Protein AF-A0A259H948-F1 (afdb_monomer_lite)

Secondary structure (DSSP, 8-state):
---TTSGGGSHHHHHHHHHHHHHHHHHHHHHHHHHHHHTT-HHHHHHHHHHHHHHHHHHHHHHHHTTT--PPPPPTT--SSTT---GGGGGGG--TT--HHHHHHHHHHHHHHHHHHHHHHHHHTTTSTTHHHHHHHHHHHHHHHHHHHHHHHHHHHHHHHHHHHHHHHHHHTSS----

Structure (mmCIF, N/CA/C/O backbone):
data_AF-A0A259H948-F1
#
_entry.id   AF-A0A259H948-F1
#
loop_
_atom_site.group_PDB
_atom_site.id
_atom_site.type_symbol
_atom_site.label_atom_id
_atom_site.label_alt_id
_atom_site.label_comp_id
_atom_site.label_asym_id
_atom_site.label_entity_id
_atom_site.label_seq_id
_atom_site.pdbx_PDB_ins_code
_atom_site.Cartn_x
_atom_site.Cartn_y
_atom_site.Cartn_z
_atom_site.occupancy
_atom_site.B_iso_or_equiv
_atom_site.auth_seq_id
_atom_site.auth_comp_id
_atom_site.auth_asym_id
_atom_site.auth_atom_id
_atom_site.pdbx_PDB_model_num
ATOM 1 N N . MET A 1 1 ? -22.898 20.197 9.893 1.00 40.09 1 MET A N 1
ATOM 2 C CA . MET A 1 1 ? -21.463 20.058 9.571 1.00 40.09 1 MET A CA 1
ATOM 3 C C . MET A 1 1 ? -20.802 19.512 10.819 1.00 40.09 1 MET A C 1
ATOM 5 O O . MET A 1 1 ? -20.703 20.251 11.789 1.00 40.09 1 MET A O 1
ATOM 9 N N . ASN A 1 2 ? -20.482 18.219 10.846 1.00 41.69 2 ASN A N 1
ATOM 10 C CA . ASN A 1 2 ? -19.765 17.635 11.977 1.00 41.69 2 ASN A CA 1
ATOM 11 C C . ASN A 1 2 ? -18.316 18.112 11.906 1.00 41.69 2 ASN A C 1
ATOM 13 O O . ASN A 1 2 ? -17.693 18.050 10.847 1.00 41.69 2 ASN A O 1
ATOM 17 N N . HIS A 1 3 ? -17.812 18.657 13.008 1.00 43.31 3 HIS A N 1
ATOM 18 C CA . HIS A 1 3 ? -16.407 19.014 13.112 1.00 43.31 3 HIS A CA 1
ATOM 19 C C . HIS A 1 3 ? -15.553 17.733 13.024 1.00 43.31 3 HIS A C 1
ATOM 21 O O . HIS A 1 3 ? -15.914 16.745 13.660 1.00 43.31 3 HIS A O 1
ATOM 27 N N . PRO A 1 4 ? -14.396 17.745 12.335 1.00 54.94 4 PRO A N 1
ATOM 28 C CA . PRO A 1 4 ? -13.492 16.587 12.204 1.00 54.94 4 PRO A CA 1
ATOM 29 C C . PRO A 1 4 ? -12.912 16.062 13.535 1.00 54.94 4 PRO A C 1
ATOM 31 O O . PRO A 1 4 ? -12.123 15.125 13.550 1.00 54.94 4 PRO A O 1
ATOM 34 N N . LYS A 1 5 ? -13.290 16.650 14.677 1.00 49.81 5 LYS A N 1
ATOM 35 C CA . LYS A 1 5 ? -12.732 16.333 15.995 1.00 49.81 5 LYS A CA 1
ATOM 36 C C . LYS A 1 5 ? -13.275 15.051 16.636 1.00 49.81 5 LYS A C 1
ATOM 38 O O . LYS A 1 5 ? -12.729 14.659 17.656 1.00 49.81 5 LYS A O 1
ATOM 43 N N . GLU A 1 6 ? -14.295 14.397 16.076 1.00 56.09 6 GLU A N 1
ATOM 44 C CA . GLU A 1 6 ? -14.997 13.296 16.772 1.00 56.09 6 GLU A CA 1
ATOM 45 C C . GLU A 1 6 ? -15.195 12.021 15.928 1.00 56.09 6 GLU A C 1
ATOM 47 O O . GLU A 1 6 ? -15.708 11.023 16.427 1.00 56.09 6 GLU A O 1
ATOM 52 N N . ASN A 1 7 ? -14.757 12.001 14.663 1.00 59.53 7 ASN A N 1
ATOM 53 C CA . ASN A 1 7 ? -15.024 10.874 13.755 1.00 59.53 7 ASN A CA 1
ATOM 54 C C . ASN A 1 7 ? -14.282 9.575 14.128 1.00 59.53 7 ASN A C 1
ATOM 56 O O . ASN A 1 7 ? -14.712 8.492 13.743 1.00 59.53 7 ASN A O 1
ATOM 60 N N . HIS A 1 8 ? -13.193 9.672 14.892 1.00 61.28 8 HIS A N 1
ATOM 61 C CA . HIS A 1 8 ? -12.375 8.538 15.333 1.00 61.28 8 HIS A CA 1
ATOM 62 C C . HIS A 1 8 ? -12.845 7.913 16.661 1.00 61.28 8 HIS A C 1
ATOM 64 O O . HIS A 1 8 ? -12.187 7.006 17.170 1.00 61.28 8 HIS A O 1
ATOM 70 N N . LEU A 1 9 ? -13.959 8.401 17.224 1.00 66.38 9 LEU A N 1
ATOM 71 C CA . LEU A 1 9 ? -14.565 7.884 18.457 1.00 66.38 9 LEU A CA 1
ATOM 72 C C . LEU A 1 9 ? -15.558 6.741 18.202 1.00 66.38 9 LEU A C 1
ATOM 74 O O . LEU A 1 9 ? -15.825 5.961 19.114 1.00 66.38 9 LEU A O 1
ATOM 78 N N . ASP A 1 10 ? -16.110 6.640 16.987 1.00 79.94 10 ASP A N 1
ATOM 79 C CA . ASP A 1 10 ? -17.001 5.549 16.579 1.00 79.94 10 ASP A CA 1
ATOM 80 C C . ASP A 1 10 ? -16.185 4.401 15.960 1.00 79.94 10 ASP A C 1
ATOM 82 O O . ASP A 1 10 ? -15.619 4.567 14.872 1.00 79.94 10 ASP A O 1
ATOM 86 N N . PRO A 1 11 ? -16.156 3.219 16.602 1.00 80.00 11 PRO A N 1
ATOM 87 C CA . PRO A 1 11 ? -15.397 2.084 16.113 1.00 80.00 11 PRO A CA 1
ATOM 88 C C . PRO A 1 11 ? -15.717 1.646 14.687 1.00 80.00 11 PRO A C 1
ATOM 90 O O . PRO A 1 11 ? -14.818 1.317 13.912 1.00 80.00 11 PRO A O 1
ATOM 93 N N . LEU A 1 12 ? -16.998 1.640 14.326 1.00 82.56 12 LEU A N 1
ATOM 94 C CA . LEU A 1 12 ? -17.425 1.174 13.011 1.00 82.56 12 LEU A CA 1
ATOM 95 C C . LEU A 1 12 ? -17.061 2.185 11.935 1.00 82.56 12 LEU A C 1
ATOM 97 O O . LEU A 1 12 ? -16.654 1.802 10.840 1.00 82.56 12 LEU A O 1
ATOM 101 N N . ARG A 1 13 ? -17.131 3.476 12.268 1.00 84.50 13 ARG A N 1
ATOM 102 C CA . ARG A 1 13 ? -16.679 4.543 11.378 1.00 84.50 13 ARG A CA 1
ATOM 103 C C . ARG A 1 13 ? -15.171 4.482 11.152 1.00 84.50 13 ARG A C 1
ATOM 105 O O . ARG A 1 13 ? -14.740 4.593 10.011 1.00 84.50 13 ARG A O 1
ATOM 112 N N . VAL A 1 14 ? -14.377 4.245 12.199 1.00 84.38 14 VAL A N 1
ATOM 113 C CA . VAL A 1 14 ? -12.916 4.077 12.080 1.00 84.38 14 VAL A CA 1
ATOM 114 C C . VAL A 1 14 ? -12.569 2.905 11.164 1.00 84.38 14 VAL A C 1
ATOM 116 O O . VAL A 1 14 ? -11.766 3.062 10.247 1.00 84.38 14 VAL A O 1
ATOM 119 N N . LEU A 1 15 ? -13.190 1.742 11.373 1.00 86.75 15 LEU A N 1
ATOM 120 C CA . LEU A 1 15 ? -12.963 0.574 10.519 1.00 86.75 15 LEU A CA 1
ATOM 121 C C . LEU A 1 15 ? -13.378 0.834 9.072 1.00 86.75 15 LEU A C 1
ATOM 123 O O . LEU A 1 15 ? -12.658 0.449 8.155 1.00 86.75 15 LEU A O 1
ATOM 127 N N . ALA A 1 16 ? -14.491 1.533 8.862 1.00 88.25 16 ALA A N 1
ATOM 128 C CA . ALA A 1 16 ? -14.928 1.930 7.534 1.00 88.25 16 ALA A CA 1
ATOM 129 C C . ALA A 1 16 ? -13.957 2.910 6.856 1.00 88.25 16 ALA A C 1
ATOM 131 O O . ALA A 1 16 ? -13.711 2.786 5.660 1.00 88.25 16 ALA A O 1
ATOM 132 N N . MET A 1 17 ? -13.357 3.843 7.604 1.00 88.44 17 MET A N 1
ATOM 133 C CA . MET A 1 17 ? -12.327 4.752 7.083 1.00 88.44 17 MET A CA 1
ATOM 134 C C . MET A 1 17 ? -11.062 4.002 6.673 1.00 88.44 17 MET A C 1
ATOM 136 O O . MET A 1 17 ? -10.525 4.252 5.597 1.00 88.44 17 MET A O 1
ATOM 140 N N . ILE A 1 18 ? -10.598 3.070 7.512 1.00 90.88 18 ILE A N 1
ATOM 141 C CA . ILE A 1 18 ? -9.466 2.201 7.174 1.00 90.88 18 ILE A CA 1
ATOM 142 C C . ILE A 1 18 ? -9.789 1.403 5.906 1.00 90.88 18 ILE A C 1
ATOM 144 O O . ILE A 1 18 ? -8.977 1.360 4.987 1.00 90.88 18 ILE A O 1
ATOM 148 N N . HIS A 1 19 ? -10.974 0.791 5.847 1.00 91.56 19 HIS A N 1
ATOM 149 C CA . HIS A 1 19 ? -11.387 -0.020 4.709 1.00 91.56 19 HIS A CA 1
ATOM 150 C C . HIS A 1 19 ? -11.421 0.793 3.411 1.00 91.56 19 HIS A C 1
ATOM 152 O O . HIS A 1 19 ? -10.791 0.392 2.439 1.00 91.56 19 HIS A O 1
ATOM 158 N N . ALA A 1 20 ? -12.075 1.958 3.418 1.00 91.00 20 ALA A N 1
ATOM 159 C CA . ALA A 1 20 ? -12.161 2.837 2.254 1.00 91.00 20 ALA A CA 1
ATOM 160 C C . ALA A 1 20 ? -10.773 3.290 1.771 1.00 91.00 20 ALA A C 1
ATOM 162 O O . ALA A 1 20 ? -10.485 3.246 0.577 1.00 91.00 20 ALA A O 1
ATOM 163 N N . MET A 1 21 ? -9.885 3.654 2.704 1.00 92.44 21 MET A N 1
ATOM 164 C CA . MET A 1 21 ? -8.500 4.007 2.389 1.00 92.44 21 MET A CA 1
ATOM 165 C C . MET A 1 21 ? -7.764 2.850 1.697 1.00 92.44 21 MET A C 1
ATOM 167 O O . MET A 1 21 ? -7.084 3.062 0.697 1.00 92.44 21 MET A O 1
ATOM 171 N N . ILE A 1 22 ? -7.899 1.623 2.212 1.00 94.44 22 ILE A N 1
ATOM 172 C CA . ILE A 1 22 ? -7.255 0.440 1.630 1.00 94.44 22 ILE A CA 1
ATOM 173 C C . ILE A 1 22 ? -7.834 0.112 0.249 1.00 94.44 22 ILE A C 1
ATOM 175 O O . ILE A 1 22 ? -7.067 -0.189 -0.663 1.00 94.44 22 ILE A O 1
ATOM 179 N N . GLU A 1 23 ? -9.156 0.178 0.073 1.00 93.12 23 GLU A N 1
ATOM 180 C CA . GLU A 1 23 ? -9.812 -0.057 -1.220 1.00 93.12 23 GLU A CA 1
ATOM 181 C C . GLU A 1 23 ? -9.294 0.894 -2.295 1.00 93.12 23 GLU A C 1
ATOM 183 O O . GLU A 1 23 ? -8.948 0.465 -3.398 1.00 93.12 23 GLU A O 1
ATOM 188 N N . GLU A 1 24 ? -9.186 2.178 -1.960 1.00 92.31 24 GLU A N 1
ATOM 189 C CA . GLU A 1 24 ? -8.652 3.172 -2.879 1.00 92.31 24 GLU A CA 1
ATOM 190 C C . GLU A 1 24 ? -7.172 2.906 -3.201 1.00 92.31 24 GLU A C 1
ATOM 192 O O . GLU A 1 24 ? -6.765 2.955 -4.368 1.00 92.31 24 GLU A O 1
ATOM 197 N N . SER A 1 25 ? -6.375 2.529 -2.197 1.00 95.25 25 SER A N 1
ATOM 198 C CA . SER A 1 25 ? -4.981 2.137 -2.400 1.00 95.25 25 SER A CA 1
ATOM 199 C C . SER A 1 25 ? -4.846 0.932 -3.331 1.00 95.25 25 SER A C 1
ATOM 201 O O . SER A 1 25 ? -4.029 0.968 -4.252 1.00 95.25 25 SER A O 1
ATOM 203 N N . ILE A 1 26 ? -5.665 -0.111 -3.159 1.00 96.75 26 ILE A N 1
ATOM 204 C CA . ILE A 1 26 ? -5.700 -1.277 -4.056 1.00 96.75 26 ILE A CA 1
ATOM 205 C C . ILE A 1 26 ? -6.042 -0.825 -5.476 1.00 96.75 26 ILE A C 1
ATOM 207 O O . ILE A 1 26 ? -5.269 -1.085 -6.400 1.00 96.75 26 ILE A O 1
ATOM 211 N N . TYR A 1 27 ? -7.144 -0.088 -5.642 1.00 95.56 27 TYR A N 1
ATOM 212 C CA . TYR A 1 27 ? -7.616 0.373 -6.947 1.00 95.56 27 TYR A CA 1
ATOM 213 C C . TYR A 1 27 ? -6.532 1.130 -7.723 1.00 95.56 27 TYR A C 1
ATOM 215 O O . TYR A 1 27 ? -6.249 0.823 -8.888 1.00 95.56 27 TYR A O 1
ATOM 223 N N . HIS A 1 28 ? -5.892 2.111 -7.086 1.00 95.00 28 HIS A N 1
ATOM 224 C CA . HIS A 1 28 ? -4.874 2.905 -7.759 1.00 95.00 28 HIS A CA 1
ATOM 225 C C . HIS A 1 28 ? -3.607 2.112 -8.052 1.00 95.00 28 HIS A C 1
ATOM 227 O O . HIS A 1 28 ? -3.024 2.274 -9.127 1.00 95.00 28 HIS A O 1
ATOM 233 N N . THR A 1 29 ? -3.192 1.245 -7.130 1.00 95.62 29 THR A N 1
ATOM 234 C CA . THR A 1 29 ? -1.976 0.454 -7.309 1.00 95.62 29 THR A CA 1
ATOM 235 C C . THR A 1 29 ? -2.146 -0.541 -8.460 1.00 95.62 29 THR A C 1
ATOM 237 O O . THR A 1 29 ? -1.267 -0.631 -9.318 1.00 95.62 29 THR A O 1
ATOM 240 N N . GLU A 1 30 ? -3.301 -1.208 -8.563 1.00 96.62 30 GLU A N 1
ATOM 241 C CA . GLU A 1 30 ? -3.635 -2.084 -9.697 1.00 96.62 30 GLU A CA 1
ATOM 242 C C . GLU A 1 30 ? -3.702 -1.309 -11.018 1.00 96.62 30 GLU A C 1
ATOM 244 O O . GLU A 1 30 ? -3.130 -1.736 -12.026 1.00 96.62 30 GLU A O 1
ATOM 249 N N . THR A 1 31 ? -4.344 -0.138 -11.012 1.00 95.50 31 THR A N 1
ATOM 250 C CA . THR A 1 31 ? -4.487 0.711 -12.204 1.00 95.50 31 THR A CA 1
ATOM 251 C C . THR A 1 31 ? -3.129 1.172 -12.740 1.00 95.50 31 THR A C 1
ATOM 253 O O . THR A 1 31 ? -2.862 1.092 -13.947 1.00 95.50 31 THR A O 1
ATOM 256 N N . PHE A 1 32 ? -2.234 1.630 -11.861 1.00 95.69 32 PHE A N 1
ATOM 257 C CA . PHE A 1 32 ? -0.893 2.047 -12.267 1.00 95.69 32 PHE A CA 1
ATOM 258 C C . PHE A 1 32 ? -0.014 0.866 -12.670 1.00 95.69 32 PHE A C 1
ATOM 260 O O . PHE A 1 32 ? 0.693 0.970 -13.673 1.00 95.69 32 PHE A O 1
ATOM 267 N N . ALA A 1 33 ? -0.092 -0.271 -11.973 1.00 96.56 33 ALA A N 1
ATOM 268 C CA . ALA A 1 33 ? 0.626 -1.475 -12.380 1.00 96.56 33 ALA A CA 1
ATOM 269 C C . ALA A 1 33 ? 0.215 -1.919 -13.790 1.00 96.56 33 ALA A C 1
ATOM 271 O O . ALA A 1 33 ? 1.069 -2.225 -14.624 1.00 96.56 33 ALA A O 1
ATOM 272 N N . TYR A 1 34 ? -1.087 -1.915 -14.088 1.00 96.81 34 TYR A N 1
ATOM 273 C CA . TYR A 1 34 ? -1.595 -2.207 -15.426 1.00 96.81 34 TYR A CA 1
ATOM 274 C C . TYR A 1 34 ? -1.048 -1.222 -16.466 1.00 96.81 34 TYR A C 1
ATOM 276 O O . TYR A 1 34 ? -0.522 -1.645 -17.496 1.00 96.81 34 TYR A O 1
ATOM 284 N N . THR A 1 35 ? -1.098 0.079 -16.168 1.00 96.06 35 THR A N 1
ATOM 285 C CA . THR A 1 35 ? -0.566 1.131 -17.047 1.00 96.06 35 THR A CA 1
ATOM 286 C C . THR A 1 35 ? 0.917 0.901 -17.354 1.00 96.06 35 THR A C 1
ATOM 288 O O . THR A 1 35 ? 1.316 0.904 -18.516 1.00 96.06 35 THR A O 1
ATOM 291 N N . LEU A 1 36 ? 1.735 0.629 -16.336 1.00 97.12 36 LEU A N 1
ATOM 292 C CA . LEU A 1 36 ? 3.166 0.357 -16.497 1.00 97.12 36 LEU A CA 1
ATOM 293 C C . LEU A 1 36 ? 3.428 -0.883 -17.365 1.00 97.12 36 LEU A C 1
ATOM 295 O O . LEU A 1 36 ? 4.279 -0.827 -18.252 1.00 97.12 36 LEU A O 1
ATOM 299 N N . ASN A 1 37 ? 2.665 -1.966 -17.178 1.00 97.25 37 ASN A N 1
ATOM 300 C CA . ASN A 1 37 ? 2.788 -3.179 -17.997 1.00 97.25 37 ASN A CA 1
ATOM 301 C C . ASN A 1 37 ? 2.459 -2.923 -19.477 1.00 97.25 37 ASN A C 1
ATOM 303 O O . ASN A 1 37 ? 3.183 -3.383 -20.357 1.00 97.25 37 ASN A O 1
ATOM 307 N N . VAL A 1 38 ? 1.400 -2.159 -19.773 1.00 97.00 38 VAL A N 1
ATOM 308 C CA . VAL A 1 38 ? 1.031 -1.801 -21.160 1.00 97.00 38 VAL A CA 1
ATOM 309 C C . VAL A 1 38 ? 2.126 -0.974 -21.845 1.00 97.00 38 VAL A C 1
ATOM 311 O O . VAL A 1 38 ? 2.289 -1.050 -23.060 1.00 97.00 38 VAL A O 1
ATOM 314 N N . HIS A 1 39 ? 2.916 -0.230 -21.071 1.00 96.00 39 HIS A N 1
ATOM 315 C CA . HIS A 1 39 ? 4.074 0.524 -21.551 1.00 96.00 39 HIS A CA 1
ATOM 316 C C . HIS A 1 39 ? 5.407 -0.242 -21.440 1.00 96.00 39 HIS A C 1
ATOM 318 O O . HIS A 1 39 ? 6.466 0.369 -21.573 1.00 96.00 39 HIS A O 1
ATOM 324 N N . HIS A 1 40 ? 5.372 -1.563 -21.222 1.00 95.81 40 HIS A N 1
ATOM 325 C CA . HIS A 1 40 ? 6.550 -2.438 -21.098 1.00 95.81 40 HIS A CA 1
ATOM 326 C C . HIS A 1 40 ? 7.522 -2.043 -19.975 1.00 95.81 40 HIS A C 1
ATOM 328 O O . HIS A 1 40 ? 8.716 -2.344 -20.022 1.00 95.81 40 HIS A O 1
ATOM 334 N N . ASN A 1 41 ? 7.017 -1.371 -18.941 1.00 97.12 41 ASN A N 1
ATOM 335 C CA . ASN A 1 41 ? 7.778 -1.016 -17.752 1.00 97.12 41 ASN A CA 1
ATOM 336 C C . ASN A 1 41 ? 7.576 -2.064 -16.647 1.00 97.12 41 ASN A C 1
ATOM 338 O O . ASN A 1 41 ? 7.086 -1.778 -15.552 1.00 97.12 41 ASN A O 1
ATOM 342 N N . ASP A 1 42 ? 7.958 -3.305 -16.955 1.00 96.56 42 ASP A N 1
ATOM 343 C CA . ASP A 1 42 ? 7.682 -4.478 -16.115 1.00 96.56 42 ASP A CA 1
ATOM 344 C C . ASP A 1 42 ? 8.331 -4.377 -14.727 1.00 96.56 42 ASP A C 1
ATOM 346 O O . ASP A 1 42 ? 7.797 -4.875 -13.734 1.00 96.56 42 ASP A O 1
ATOM 350 N N . LYS A 1 43 ? 9.493 -3.715 -14.639 1.00 95.94 43 LYS A N 1
ATOM 351 C CA . LYS A 1 43 ? 10.221 -3.546 -13.374 1.00 95.94 43 LYS A CA 1
ATOM 352 C C . LYS A 1 43 ? 9.452 -2.655 -12.406 1.00 95.94 43 LYS A C 1
ATOM 354 O O . LYS A 1 43 ? 9.221 -3.066 -11.274 1.00 95.94 43 LYS A O 1
ATOM 359 N N . ALA A 1 44 ? 9.013 -1.475 -12.849 1.00 97.00 44 ALA A N 1
ATOM 360 C CA . ALA A 1 44 ? 8.189 -0.602 -12.021 1.00 97.00 44 ALA A CA 1
ATOM 361 C C . ALA A 1 44 ? 6.825 -1.246 -11.730 1.00 97.00 44 ALA A C 1
ATOM 363 O O . ALA A 1 44 ? 6.393 -1.264 -10.580 1.00 97.00 44 ALA A O 1
ATOM 364 N N . ALA A 1 45 ? 6.183 -1.861 -12.732 1.00 97.62 45 ALA A N 1
ATOM 365 C CA . ALA A 1 45 ? 4.895 -2.535 -12.554 1.00 97.62 45 ALA A CA 1
ATOM 366 C C . ALA A 1 45 ? 4.944 -3.622 -11.470 1.00 97.62 45 ALA A C 1
ATOM 368 O O . ALA A 1 45 ? 4.025 -3.749 -10.662 1.00 97.62 45 ALA A O 1
ATOM 369 N N . LYS A 1 46 ? 6.043 -4.384 -11.411 1.00 97.25 46 LYS A N 1
ATOM 370 C CA . LYS A 1 46 ? 6.264 -5.408 -10.387 1.00 97.25 46 LYS A CA 1
ATOM 371 C C . LYS A 1 46 ? 6.274 -4.834 -8.971 1.00 97.25 46 LYS A C 1
ATOM 373 O O . LYS A 1 46 ? 5.781 -5.499 -8.064 1.00 97.25 46 LYS A O 1
ATOM 378 N N . VAL A 1 47 ? 6.819 -3.634 -8.774 1.00 97.81 47 VAL A N 1
ATOM 379 C CA . VAL A 1 47 ? 6.817 -2.968 -7.463 1.00 97.81 47 VAL A CA 1
ATOM 380 C C . VAL A 1 47 ? 5.387 -2.659 -7.027 1.00 97.81 47 VAL A C 1
ATOM 382 O O . VAL A 1 47 ? 4.999 -3.025 -5.920 1.00 97.81 47 VAL A O 1
ATOM 385 N N . PHE A 1 48 ? 4.581 -2.078 -7.919 1.00 97.44 48 PHE A N 1
ATOM 386 C CA . PHE A 1 48 ? 3.168 -1.808 -7.648 1.00 97.44 48 PHE A CA 1
ATOM 387 C C . PHE A 1 48 ? 2.403 -3.102 -7.338 1.00 97.44 48 PHE A C 1
ATOM 389 O O . PHE A 1 48 ? 1.723 -3.177 -6.322 1.00 97.44 48 PHE A O 1
ATOM 396 N N . HIS A 1 49 ? 2.577 -4.163 -8.134 1.00 97.62 49 HIS A N 1
ATOM 397 C CA . HIS A 1 49 ? 1.941 -5.461 -7.865 1.00 97.62 49 HIS A CA 1
ATOM 398 C C . HIS A 1 49 ? 2.306 -6.026 -6.491 1.00 97.62 49 HIS A C 1
ATOM 400 O O . HIS A 1 49 ? 1.430 -6.462 -5.752 1.00 97.62 49 HIS A O 1
ATOM 406 N N . LEU A 1 50 ? 3.589 -5.990 -6.118 1.00 96.62 50 LEU A N 1
ATOM 407 C CA . LEU A 1 50 ? 4.049 -6.483 -4.816 1.00 96.62 50 LEU A CA 1
ATOM 408 C C . LEU A 1 50 ? 3.390 -5.745 -3.647 1.00 96.62 50 LEU A C 1
ATOM 410 O O . LEU A 1 50 ? 3.028 -6.371 -2.653 1.00 96.62 50 LEU A O 1
ATOM 414 N N . ILE A 1 51 ? 3.244 -4.429 -3.768 1.00 96.94 51 ILE A N 1
ATOM 415 C CA . ILE A 1 51 ? 2.685 -3.575 -2.718 1.00 96.94 51 ILE A CA 1
ATOM 416 C C . ILE A 1 51 ? 1.157 -3.664 -2.699 1.00 96.94 51 ILE A C 1
ATOM 418 O O . ILE A 1 51 ? 0.552 -3.681 -1.632 1.00 96.94 51 ILE A O 1
ATOM 422 N N . CYS A 1 52 ? 0.522 -3.850 -3.854 1.00 97.31 52 CYS A N 1
ATOM 423 C CA . CYS A 1 52 ? -0.906 -4.126 -3.926 1.00 97.31 52 CYS A CA 1
ATOM 424 C C . CYS A 1 52 ? -1.289 -5.386 -3.133 1.00 97.31 52 CYS A C 1
ATOM 426 O O . CYS A 1 52 ? -2.313 -5.396 -2.451 1.00 97.31 52 CYS A O 1
ATOM 428 N N . GLU A 1 53 ? -0.469 -6.441 -3.182 1.00 97.25 53 GLU A N 1
ATOM 429 C CA . GLU A 1 53 ? -0.715 -7.658 -2.398 1.00 97.25 53 GLU A CA 1
ATOM 430 C C . GLU A 1 53 ? -0.613 -7.409 -0.885 1.00 97.25 53 GLU A C 1
ATOM 432 O O . GLU A 1 53 ? -1.331 -8.040 -0.109 1.00 97.25 53 GLU A O 1
ATOM 437 N N . GLN A 1 54 ? 0.216 -6.451 -0.454 1.00 97.00 54 GLN A N 1
ATOM 438 C CA . GLN A 1 54 ? 0.224 -5.996 0.936 1.00 97.00 54 GLN A CA 1
ATOM 439 C C . GLN A 1 54 ? -1.110 -5.325 1.296 1.00 97.00 54 GLN A C 1
ATOM 441 O O . GLN A 1 54 ? -1.712 -5.688 2.303 1.00 97.00 54 GLN A O 1
ATOM 446 N N . PHE A 1 55 ? -1.611 -4.399 0.473 1.00 97.25 55 PHE A N 1
ATOM 447 C CA . PHE A 1 55 ? -2.886 -3.725 0.752 1.00 97.25 55 PHE A CA 1
ATOM 448 C C . PHE A 1 55 ? -4.077 -4.692 0.764 1.00 97.25 55 PHE A C 1
ATOM 450 O O . PHE A 1 55 ? -4.937 -4.590 1.635 1.00 97.25 55 PHE A O 1
ATOM 457 N N . LYS A 1 56 ? -4.102 -5.696 -0.119 1.00 97.69 56 LYS A N 1
ATOM 458 C CA . LYS A 1 56 ? -5.115 -6.768 -0.080 1.00 97.69 56 LYS A CA 1
ATOM 459 C C . LYS A 1 56 ? -5.068 -7.564 1.224 1.00 97.69 56 LYS A C 1
ATOM 461 O O . LYS A 1 56 ? -6.108 -7.915 1.778 1.00 97.69 56 LYS A O 1
ATOM 466 N N . ALA A 1 57 ? -3.873 -7.838 1.740 1.00 97.12 57 ALA A N 1
ATOM 467 C CA . ALA A 1 57 ? -3.726 -8.502 3.029 1.00 97.12 57 ALA A CA 1
ATOM 468 C C . ALA A 1 57 ? -4.158 -7.604 4.202 1.00 97.12 57 ALA A C 1
ATOM 470 O O . ALA A 1 57 ? -4.833 -8.093 5.108 1.00 97.12 57 ALA A O 1
ATOM 471 N N . GLU A 1 58 ? -3.854 -6.300 4.164 1.00 96.56 58 GLU A N 1
ATOM 472 C CA . GLU A 1 58 ? -4.388 -5.317 5.121 1.00 96.56 58 GLU A CA 1
ATOM 473 C C . GLU A 1 58 ? -5.925 -5.303 5.101 1.00 96.56 58 GLU A C 1
ATOM 475 O O . GLU A 1 58 ? -6.557 -5.369 6.156 1.00 96.56 58 GLU A O 1
ATOM 480 N N . GLN A 1 59 ? -6.542 -5.320 3.914 1.00 95.12 59 GLN A N 1
ATOM 481 C CA . GLN A 1 59 ? -7.998 -5.420 3.773 1.00 95.12 59 GLN A CA 1
ATOM 482 C C . GLN A 1 59 ? -8.537 -6.698 4.427 1.00 95.12 59 GLN A C 1
ATOM 484 O O . GLN A 1 59 ? -9.531 -6.661 5.152 1.00 95.12 59 GLN A O 1
ATOM 489 N N . GLY A 1 60 ? -7.854 -7.828 4.222 1.00 94.00 60 GLY A N 1
ATOM 490 C CA . GLY A 1 60 ? -8.196 -9.098 4.857 1.00 94.00 60 GLY A CA 1
ATOM 491 C C . GLY A 1 60 ? -8.172 -9.032 6.387 1.00 94.00 60 GLY A C 1
ATOM 492 O O . GLY A 1 60 ? -9.052 -9.599 7.031 1.00 94.00 60 GLY A O 1
ATOM 493 N N . ILE A 1 61 ? -7.215 -8.312 6.983 1.00 93.81 61 ILE A N 1
ATOM 494 C CA . ILE A 1 61 ? -7.156 -8.094 8.440 1.00 93.81 61 ILE A CA 1
ATOM 495 C C . ILE A 1 61 ? -8.405 -7.341 8.918 1.00 93.81 61 ILE A C 1
ATOM 497 O O . ILE A 1 61 ? -9.047 -7.763 9.881 1.00 93.81 61 ILE A O 1
ATOM 501 N N . VAL A 1 62 ? -8.788 -6.271 8.216 1.00 91.62 62 VAL A N 1
ATOM 502 C CA . VAL A 1 62 ? -9.971 -5.463 8.555 1.00 91.62 62 VAL A CA 1
ATOM 503 C C . VAL A 1 62 ? -11.252 -6.288 8.454 1.00 91.62 62 VAL A C 1
ATOM 505 O O . VAL A 1 62 ? -12.026 -6.325 9.407 1.00 91.62 62 VAL A O 1
ATOM 508 N N . LEU A 1 63 ? -11.450 -6.994 7.337 1.00 89.44 63 LEU A N 1
ATOM 509 C CA . LEU A 1 63 ? -12.659 -7.784 7.080 1.00 89.44 63 LEU A CA 1
ATOM 510 C C . LEU A 1 63 ? -12.816 -8.966 8.046 1.00 89.44 63 LEU A C 1
ATOM 512 O O . LEU A 1 63 ? -13.926 -9.299 8.459 1.00 89.44 63 LEU A O 1
ATOM 516 N N . ASN A 1 64 ? -11.709 -9.589 8.455 1.00 87.81 64 ASN A N 1
ATOM 517 C CA . ASN A 1 64 ? -11.742 -10.639 9.474 1.00 87.81 64 ASN A CA 1
ATOM 518 C C . ASN A 1 64 ? -12.068 -10.078 10.868 1.00 87.81 64 ASN A C 1
ATOM 520 O O . ASN A 1 64 ? -12.679 -10.769 11.682 1.00 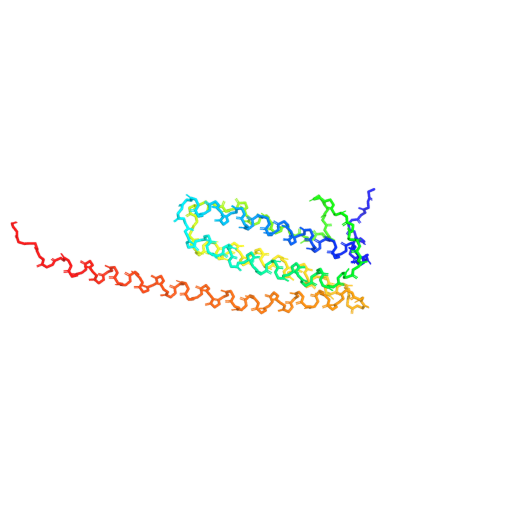87.81 64 ASN A O 1
ATOM 524 N N . GLY A 1 65 ? -11.682 -8.829 11.143 1.00 81.56 65 GLY A N 1
ATOM 525 C CA . GLY A 1 65 ? -12.010 -8.126 12.383 1.00 81.56 65 GLY A CA 1
ATOM 526 C C . GLY A 1 65 ? -13.467 -7.659 12.477 1.00 81.56 65 GLY A C 1
ATOM 527 O O . GLY A 1 65 ? -13.953 -7.434 13.583 1.00 81.56 65 GLY A O 1
ATOM 528 N N . THR A 1 66 ? -14.175 -7.536 11.350 1.00 76.19 66 THR A N 1
ATOM 529 C CA . THR A 1 66 ? -15.548 -6.997 11.265 1.00 76.19 66 THR A CA 1
ATOM 530 C C . THR A 1 66 ? -16.635 -8.054 11.085 1.00 76.19 66 THR A C 1
ATOM 532 O O . THR A 1 66 ? -17.780 -7.688 10.823 1.00 76.19 66 THR A O 1
ATOM 535 N N . LEU A 1 67 ? -16.314 -9.351 11.208 1.00 69.69 67 LEU A N 1
ATOM 536 C CA . LEU A 1 67 ? -17.231 -10.468 10.935 1.00 69.69 67 LEU A CA 1
ATOM 537 C C . LEU A 1 67 ? -18.672 -10.193 11.421 1.00 69.69 67 LEU A C 1
ATOM 539 O O . LEU A 1 67 ? -18.947 -10.184 12.621 1.00 69.69 67 LEU A O 1
ATOM 543 N N . ASN A 1 68 ? -19.591 -10.054 10.455 1.00 68.62 68 ASN A N 1
ATOM 544 C CA . ASN A 1 68 ? -21.032 -9.792 10.613 1.00 68.62 68 ASN A CA 1
ATOM 545 C C . ASN A 1 68 ? -21.454 -8.348 10.945 1.00 68.62 68 ASN A C 1
ATOM 547 O O . ASN A 1 68 ? -22.547 -8.152 11.481 1.00 68.62 68 ASN A O 1
ATOM 551 N N . VAL A 1 69 ? -20.640 -7.343 10.618 1.00 77.38 69 VAL A N 1
ATOM 552 C CA . VAL A 1 69 ? -21.027 -5.932 10.746 1.00 77.38 69 VAL A CA 1
ATOM 553 C C . VAL A 1 69 ? 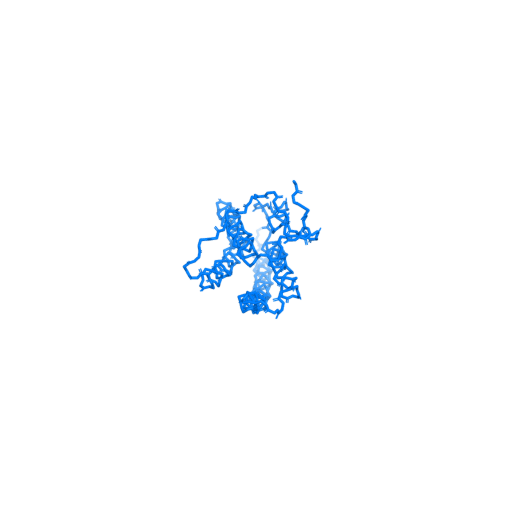-20.975 -5.226 9.396 1.00 77.38 69 VAL A C 1
ATOM 555 O O . VAL A 1 69 ? -19.932 -5.196 8.745 1.00 77.38 69 VAL A O 1
ATOM 558 N N . ASP A 1 70 ? -22.095 -4.618 9.002 1.00 80.25 70 ASP A N 1
ATOM 559 C CA . ASP A 1 70 ? -22.137 -3.715 7.854 1.00 80.25 70 ASP A CA 1
ATOM 560 C C . ASP A 1 70 ? -21.394 -2.421 8.204 1.00 80.25 70 ASP A C 1
ATOM 562 O O . ASP A 1 70 ? -21.798 -1.666 9.094 1.00 80.25 70 ASP A O 1
ATOM 566 N N . LEU A 1 71 ? -20.284 -2.171 7.509 1.00 84.06 71 LEU A N 1
ATOM 567 C CA . LEU A 1 71 ? -19.530 -0.933 7.661 1.00 84.06 71 LEU A CA 1
ATOM 568 C C . LEU A 1 71 ? -20.279 0.223 6.980 1.00 84.06 71 LEU A C 1
ATOM 570 O O . LEU A 1 71 ? -20.761 0.065 5.854 1.00 84.06 71 LEU A O 1
ATOM 574 N N . PRO A 1 72 ? -20.379 1.401 7.623 1.00 86.12 72 PRO A N 1
ATOM 575 C CA . PRO A 1 72 ? -20.977 2.565 6.985 1.00 86.12 72 PRO A CA 1
ATOM 576 C C . PRO A 1 72 ? -20.157 2.996 5.766 1.00 86.12 72 PRO A C 1
ATOM 578 O O . PRO A 1 72 ? -18.933 2.919 5.759 1.00 86.12 72 PRO A O 1
ATOM 581 N N . THR A 1 73 ? -20.820 3.527 4.742 1.00 84.94 73 THR A N 1
ATOM 582 C CA . THR A 1 73 ? -20.118 4.168 3.625 1.00 84.94 73 THR A CA 1
ATOM 583 C C . THR A 1 73 ? -19.443 5.453 4.100 1.00 84.94 73 THR A C 1
ATOM 585 O O . THR A 1 73 ? -20.106 6.330 4.662 1.00 84.94 73 THR A O 1
ATOM 588 N N . ILE A 1 74 ? -18.142 5.587 3.838 1.00 83.94 74 ILE A N 1
ATOM 589 C CA . ILE A 1 74 ? -17.390 6.821 4.087 1.00 83.94 74 ILE A CA 1
ATOM 590 C C . ILE A 1 74 ? -17.368 7.659 2.803 1.00 83.94 74 ILE A C 1
ATOM 592 O O . ILE A 1 74 ? -16.969 7.153 1.754 1.00 83.94 74 ILE A O 1
ATOM 596 N N . PRO A 1 75 ? -17.815 8.926 2.840 1.00 78.56 75 PRO A N 1
ATOM 597 C CA . PRO A 1 75 ? -17.690 9.819 1.699 1.00 78.56 75 PRO A CA 1
ATOM 598 C C . PRO A 1 75 ? -16.219 10.102 1.347 1.00 78.56 75 PRO A C 1
ATOM 600 O O . PRO A 1 75 ? -15.407 10.286 2.251 1.00 78.56 75 PRO A O 1
ATOM 603 N N . PRO A 1 76 ? -15.877 10.263 0.057 1.00 69.88 76 PRO A N 1
ATOM 604 C CA . PRO A 1 76 ? -14.487 10.433 -0.384 1.00 69.88 76 PRO A CA 1
ATOM 605 C C . PRO A 1 76 ? -13.847 11.769 0.036 1.00 69.88 76 PRO A C 1
ATOM 607 O O . PRO A 1 76 ? -12.639 11.934 -0.058 1.00 69.88 76 PRO A O 1
ATOM 610 N N . TRP A 1 77 ? -14.641 12.748 0.482 1.00 73.12 77 TRP A N 1
ATOM 611 C CA . TRP A 1 77 ? -14.156 14.044 0.982 1.00 73.12 77 TRP A CA 1
ATOM 612 C C . TRP A 1 77 ? -13.985 14.079 2.506 1.00 73.12 77 TRP A C 1
ATOM 614 O O . TRP A 1 77 ? -13.737 15.144 3.072 1.00 73.12 77 TRP A O 1
ATOM 624 N N . GLU A 1 78 ? -14.215 12.964 3.197 1.00 73.56 78 GLU A N 1
ATOM 625 C CA . GLU A 1 78 ? -14.097 12.916 4.647 1.00 73.56 78 GLU A CA 1
ATOM 626 C C . GLU A 1 78 ? -12.646 12.698 5.072 1.00 73.56 78 GLU A C 1
ATOM 628 O O . GLU A 1 78 ? -12.061 11.650 4.819 1.00 73.56 78 GLU A O 1
ATOM 633 N N . GLU A 1 79 ? -12.084 13.681 5.773 1.00 75.44 79 GLU A N 1
ATOM 634 C CA . GLU A 1 79 ? -10.775 13.550 6.408 1.00 75.44 79 GLU A CA 1
ATOM 635 C C . GLU A 1 79 ? -10.929 12.918 7.806 1.00 75.44 79 GLU A C 1
ATOM 637 O O . GLU A 1 79 ? -11.641 13.469 8.656 1.00 75.44 79 GLU A O 1
ATOM 642 N N . PRO A 1 80 ? -10.266 11.778 8.084 1.00 71.81 80 PRO A N 1
ATOM 643 C CA . PRO A 1 80 ? -10.329 11.104 9.381 1.00 71.81 80 PRO A CA 1
ATOM 644 C C . PRO A 1 80 ? -9.806 11.944 10.560 1.00 71.81 80 PRO A C 1
ATOM 646 O O . PRO A 1 80 ? -10.302 11.806 11.681 1.00 71.81 80 PRO A O 1
ATOM 649 N N . TYR A 1 81 ? -8.798 12.794 10.326 1.00 75.44 81 TYR A N 1
ATOM 650 C CA . TYR A 1 81 ? -8.194 13.703 11.311 1.00 75.44 81 TYR A CA 1
ATOM 651 C C . TYR A 1 81 ? -7.436 14.852 10.617 1.00 75.44 81 TYR A C 1
ATOM 653 O O . TYR A 1 81 ? -7.139 14.778 9.430 1.00 75.44 81 TYR A O 1
ATOM 661 N N . THR A 1 82 ? -7.084 15.905 11.366 1.00 76.44 82 THR A N 1
ATOM 662 C CA . THR A 1 82 ? -6.510 17.173 10.854 1.00 76.44 82 THR A CA 1
ATOM 663 C C . THR A 1 82 ? -5.203 17.038 10.059 1.00 76.44 82 THR A C 1
ATOM 665 O O . THR A 1 82 ? -4.886 17.900 9.250 1.00 76.44 82 THR A O 1
ATOM 668 N N . GLU A 1 83 ? -4.418 15.992 10.307 1.00 81.69 83 GLU A N 1
ATOM 669 C CA . GLU A 1 83 ? -3.121 15.753 9.654 1.00 81.69 83 GLU A CA 1
ATOM 670 C C . GLU A 1 83 ? -3.179 14.533 8.721 1.00 81.69 83 GLU A C 1
ATOM 672 O O . GLU A 1 83 ? -2.157 13.909 8.421 1.00 81.69 83 GLU A O 1
ATOM 677 N N . TYR A 1 84 ? -4.387 14.139 8.309 1.00 83.00 84 TYR A N 1
ATOM 678 C CA . TYR A 1 84 ? -4.565 13.031 7.390 1.00 83.00 84 TYR A CA 1
ATOM 679 C C . TYR A 1 84 ? -3.990 13.377 6.019 1.00 83.00 84 TYR A C 1
ATOM 681 O O . TYR A 1 84 ? -4.258 14.434 5.451 1.00 83.00 84 TYR A O 1
ATOM 689 N N . ILE A 1 85 ? -3.202 12.450 5.483 1.00 86.81 85 ILE A N 1
ATOM 690 C CA . ILE A 1 85 ? -2.696 12.508 4.118 1.00 86.81 85 ILE A CA 1
ATOM 691 C C . ILE A 1 85 ? -3.365 11.369 3.366 1.00 86.81 85 ILE A C 1
ATOM 693 O O . ILE A 1 85 ? -3.309 10.220 3.798 1.00 86.81 85 ILE A O 1
ATOM 697 N N . HIS A 1 86 ? -3.984 11.686 2.235 1.00 87.12 86 HIS A N 1
ATOM 698 C CA . HIS A 1 86 ? -4.610 10.679 1.393 1.00 87.12 86 HIS A CA 1
ATOM 699 C C . HIS A 1 86 ? -3.528 9.814 0.712 1.00 87.12 86 HIS A C 1
ATOM 701 O O . HIS A 1 86 ? -2.655 10.402 0.065 1.00 87.12 86 HIS A O 1
ATOM 707 N N . PRO A 1 87 ? -3.551 8.464 0.769 1.00 89.69 87 PRO A N 1
ATOM 708 C CA . PRO A 1 87 ? -2.517 7.622 0.149 1.00 89.69 87 PRO A CA 1
ATOM 709 C C . PRO A 1 87 ? -2.300 7.922 -1.337 1.00 89.69 87 PRO A C 1
ATOM 711 O O . PRO A 1 87 ? -1.169 8.087 -1.782 1.00 89.69 87 PRO A O 1
ATOM 714 N N . SER A 1 88 ? -3.383 8.106 -2.095 1.00 86.50 88 SER A N 1
ATOM 715 C CA . SER A 1 88 ? -3.337 8.445 -3.526 1.00 86.50 88 SER A CA 1
ATOM 716 C C . SER A 1 88 ? -2.631 9.770 -3.844 1.00 86.50 88 SER A C 1
ATOM 718 O O . SER A 1 88 ? -2.226 9.973 -4.987 1.00 86.50 88 SER A O 1
ATOM 720 N N . SER A 1 89 ? -2.442 10.672 -2.870 1.00 90.00 89 SER A N 1
ATOM 721 C CA . SER A 1 89 ? -1.731 11.941 -3.101 1.00 90.00 89 SER A CA 1
ATOM 722 C C . SER A 1 89 ? -0.303 11.734 -3.611 1.00 90.00 89 SER A C 1
ATOM 724 O O . SER A 1 89 ? 0.162 12.515 -4.442 1.00 90.00 89 SER A O 1
ATOM 726 N N . VAL A 1 90 ? 0.363 10.643 -3.210 1.00 91.19 90 VAL A N 1
ATOM 727 C CA . VAL A 1 90 ? 1.733 10.341 -3.658 1.00 91.19 90 VAL A CA 1
ATOM 728 C C . VAL A 1 90 ? 1.790 10.043 -5.160 1.00 91.19 90 VAL A C 1
ATOM 730 O O . VAL A 1 90 ? 2.798 10.282 -5.823 1.00 91.19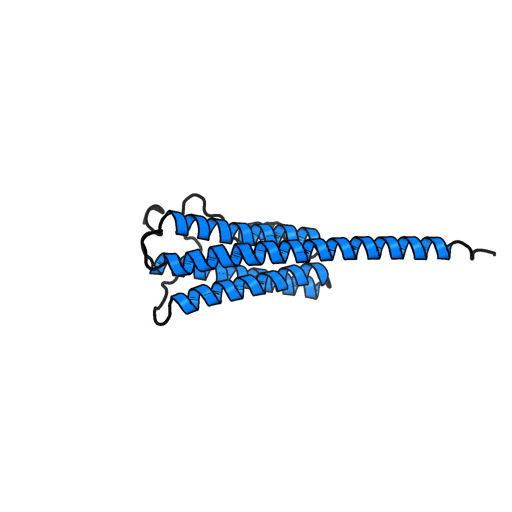 90 VAL A O 1
ATOM 733 N N . LEU A 1 91 ? 0.675 9.587 -5.737 1.00 89.25 91 LEU A N 1
ATOM 734 C CA . LEU A 1 91 ? 0.587 9.173 -7.134 1.00 89.25 91 LEU A CA 1
ATOM 735 C C . LEU A 1 91 ? 0.484 10.348 -8.107 1.00 89.25 91 LEU A C 1
ATOM 737 O O . LEU A 1 91 ? 0.598 10.137 -9.311 1.00 89.25 91 LEU A O 1
ATOM 741 N N . ILE A 1 92 ? 0.355 11.589 -7.625 1.00 87.44 92 ILE A N 1
ATOM 742 C CA . ILE A 1 92 ? 0.441 12.794 -8.471 1.00 87.44 92 ILE A CA 1
ATOM 743 C C . ILE A 1 92 ? 1.769 12.840 -9.246 1.00 87.44 92 ILE A C 1
ATOM 745 O O . ILE A 1 92 ? 1.838 13.394 -10.342 1.00 87.44 92 ILE A O 1
ATOM 749 N N . HIS A 1 93 ? 2.822 12.233 -8.697 1.00 81.62 93 HIS A N 1
ATOM 750 C CA . HIS A 1 93 ? 4.141 12.162 -9.322 1.00 81.62 93 HIS A CA 1
ATOM 751 C C . HIS A 1 93 ? 4.381 10.864 -10.108 1.00 81.62 93 HIS A C 1
ATOM 753 O O . HIS A 1 93 ? 5.442 10.696 -10.717 1.00 81.62 93 HIS A O 1
ATOM 759 N N . ALA A 1 94 ? 3.408 9.950 -10.127 1.00 89.00 94 ALA A N 1
ATOM 760 C CA . ALA A 1 94 ? 3.519 8.702 -10.858 1.00 89.00 94 ALA A CA 1
ATOM 761 C C . ALA A 1 94 ? 3.387 8.940 -12.370 1.00 89.00 94 ALA A C 1
ATOM 763 O O . ALA A 1 94 ? 2.474 9.610 -12.849 1.00 89.00 94 ALA A O 1
ATOM 764 N N . ASN A 1 95 ? 4.302 8.365 -13.146 1.00 90.62 95 ASN A N 1
ATOM 765 C CA . ASN A 1 95 ? 4.274 8.404 -14.603 1.00 90.62 95 ASN A CA 1
ATOM 766 C C . ASN A 1 95 ? 4.789 7.080 -15.183 1.00 90.62 95 ASN A C 1
ATOM 768 O O . ASN A 1 95 ? 5.570 6.378 -14.544 1.00 90.62 95 ASN A O 1
ATOM 772 N N . TYR A 1 96 ? 4.377 6.738 -16.404 1.00 91.00 96 TYR A N 1
ATOM 773 C CA . TYR A 1 96 ? 4.703 5.438 -17.001 1.00 91.00 96 TYR A CA 1
ATOM 774 C C . TYR A 1 96 ? 6.199 5.252 -17.332 1.00 91.00 96 TYR A C 1
ATOM 776 O O . TYR A 1 96 ? 6.642 4.120 -17.523 1.00 91.00 96 TYR A O 1
ATOM 784 N N . LEU A 1 97 ? 6.980 6.339 -17.381 1.00 93.88 97 LEU A N 1
ATOM 785 C CA . LEU A 1 97 ? 8.427 6.327 -17.634 1.00 93.88 97 LEU A CA 1
ATOM 786 C C . LEU A 1 97 ? 9.261 6.191 -16.353 1.00 93.88 97 LEU A C 1
ATOM 788 O O . LEU A 1 97 ? 10.489 6.222 -16.430 1.00 93.88 97 LEU A O 1
ATOM 792 N N . MET A 1 98 ? 8.624 6.046 -15.187 1.00 95.44 98 MET A N 1
ATOM 793 C CA . MET A 1 98 ? 9.339 5.942 -13.920 1.00 95.44 98 MET A CA 1
ATOM 794 C C . MET A 1 98 ? 10.276 4.732 -13.888 1.00 95.44 98 MET A C 1
ATOM 796 O O . MET A 1 98 ? 9.974 3.648 -14.383 1.00 95.44 98 MET A O 1
ATOM 800 N N . SER A 1 99 ? 11.418 4.901 -13.252 1.00 95.19 99 SER A N 1
ATOM 801 C CA . SER A 1 99 ? 12.320 3.812 -12.919 1.00 95.19 99 SER A CA 1
ATOM 802 C C . SER A 1 99 ? 11.752 2.927 -11.803 1.00 95.19 99 SER A C 1
ATOM 804 O O . SER A 1 99 ? 10.888 3.327 -11.024 1.00 95.19 99 SER A O 1
ATOM 806 N N . GLU A 1 100 ? 12.305 1.720 -11.669 1.00 95.94 100 GLU A N 1
ATOM 807 C CA . GLU A 1 100 ? 12.002 0.818 -10.547 1.00 95.94 100 GLU A CA 1
ATOM 808 C C . GLU A 1 100 ? 12.276 1.472 -9.179 1.00 95.94 100 GLU A C 1
ATOM 810 O O . GLU A 1 100 ? 11.530 1.255 -8.231 1.00 95.94 100 GLU A O 1
ATOM 815 N N . SER A 1 101 ? 13.311 2.314 -9.080 1.00 94.81 101 SER A N 1
ATOM 816 C CA . SER A 1 101 ? 13.652 3.036 -7.845 1.00 94.81 101 SER A CA 1
ATOM 817 C C . SER A 1 101 ? 12.621 4.116 -7.503 1.00 94.81 101 SER A C 1
ATOM 819 O O . SER A 1 101 ? 12.224 4.247 -6.347 1.00 94.81 101 SER A O 1
ATOM 821 N N . GLU A 1 102 ? 12.128 4.854 -8.501 1.00 95.50 102 GLU A N 1
ATOM 822 C CA . GLU A 1 102 ? 11.036 5.815 -8.297 1.00 95.50 102 GLU A CA 1
ATOM 823 C C . GLU A 1 102 ? 9.742 5.110 -7.879 1.00 95.50 102 GLU A C 1
ATOM 825 O O . GLU A 1 102 ? 9.050 5.598 -6.987 1.00 95.50 102 GLU A O 1
ATOM 830 N N . ALA A 1 103 ? 9.455 3.934 -8.451 1.00 96.56 103 ALA A N 1
ATOM 831 C CA . ALA A 1 103 ? 8.326 3.108 -8.036 1.00 96.56 103 ALA A CA 1
ATOM 832 C C . ALA A 1 103 ? 8.445 2.672 -6.565 1.00 96.56 103 ALA A C 1
ATOM 834 O O . ALA A 1 103 ? 7.489 2.832 -5.808 1.00 96.56 103 ALA A O 1
ATOM 835 N N . TRP A 1 104 ? 9.617 2.186 -6.131 1.00 96.81 104 TRP A N 1
ATOM 836 C CA . TRP A 1 104 ? 9.853 1.837 -4.723 1.00 96.81 104 TRP A CA 1
ATOM 837 C C . TRP A 1 104 ? 9.665 3.033 -3.799 1.00 96.81 104 TRP A C 1
ATOM 839 O O . TRP A 1 104 ? 8.946 2.926 -2.808 1.00 96.81 104 TRP A O 1
ATOM 849 N N . LYS A 1 105 ? 10.238 4.189 -4.150 1.00 95.12 105 LYS A N 1
ATOM 850 C CA . LYS A 1 105 ? 10.094 5.418 -3.365 1.00 95.12 105 LYS A CA 1
ATOM 851 C C . LYS A 1 105 ? 8.624 5.803 -3.173 1.00 95.12 105 LYS A C 1
ATOM 853 O O . LYS A 1 105 ? 8.213 6.048 -2.041 1.00 95.12 105 LYS A O 1
ATOM 858 N N . LEU A 1 106 ? 7.843 5.827 -4.255 1.00 95.44 106 LEU A N 1
ATOM 859 C CA . LEU A 1 106 ? 6.415 6.156 -4.210 1.00 95.44 106 LEU A CA 1
ATOM 860 C C . LEU A 1 106 ? 5.628 5.160 -3.353 1.00 95.44 106 LEU A C 1
ATOM 862 O O . LEU A 1 106 ? 4.820 5.558 -2.518 1.00 95.44 106 LEU A O 1
ATOM 866 N N . MET A 1 107 ? 5.876 3.864 -3.536 1.00 95.94 107 MET A N 1
ATOM 867 C CA . MET A 1 107 ? 5.154 2.835 -2.793 1.00 95.94 107 MET A CA 1
ATOM 868 C C . MET A 1 107 ? 5.511 2.808 -1.307 1.00 95.94 107 MET A C 1
ATOM 870 O O . MET A 1 107 ? 4.627 2.609 -0.476 1.00 95.94 107 MET A O 1
ATOM 874 N N . HIS A 1 108 ? 6.770 3.063 -0.943 1.00 95.56 108 HIS A N 1
ATOM 875 C CA . HIS A 1 108 ? 7.157 3.223 0.462 1.00 95.56 108 HIS A CA 1
ATOM 876 C C . HIS A 1 108 ? 6.459 4.416 1.110 1.00 95.56 108 HIS A C 1
ATOM 878 O O . HIS A 1 108 ? 6.033 4.316 2.258 1.00 95.56 108 HIS A O 1
ATOM 884 N N . GLU A 1 109 ? 6.306 5.526 0.386 1.00 95.31 109 GLU A N 1
ATOM 885 C CA . GLU A 1 109 ? 5.585 6.701 0.882 1.00 95.31 109 GLU A CA 1
ATOM 886 C C . GLU A 1 109 ? 4.100 6.391 1.119 1.00 95.31 109 GLU A C 1
ATOM 888 O O . GLU A 1 109 ? 3.555 6.726 2.171 1.00 95.31 109 GLU A O 1
ATOM 893 N N . MET A 1 110 ? 3.468 5.664 0.196 1.00 95.19 110 MET A N 1
ATOM 894 C CA . MET A 1 110 ? 2.079 5.221 0.327 1.00 95.19 110 MET A CA 1
ATOM 895 C C . MET A 1 110 ? 1.873 4.280 1.529 1.00 95.19 110 MET A C 1
ATOM 897 O O . MET A 1 110 ? 0.940 4.464 2.312 1.00 95.19 110 MET A O 1
ATOM 901 N N . VAL A 1 111 ? 2.776 3.312 1.731 1.00 95.31 111 VAL A N 1
ATOM 902 C CA . VAL A 1 111 ? 2.757 2.410 2.900 1.00 95.31 111 VAL A CA 1
ATOM 903 C C . VAL A 1 111 ? 2.989 3.176 4.206 1.00 95.31 111 VAL A C 1
ATOM 905 O O . VAL A 1 111 ? 2.356 2.890 5.224 1.00 95.31 111 VAL A O 1
ATOM 908 N N . GLU A 1 112 ? 3.873 4.172 4.202 1.00 94.62 112 GLU A N 1
ATOM 909 C CA . GLU A 1 112 ? 4.128 5.008 5.374 1.00 94.62 112 GLU A CA 1
ATOM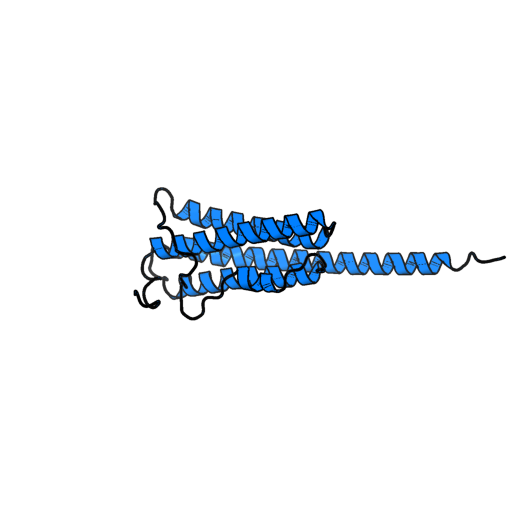 910 C C . GLU A 1 112 ? 2.895 5.843 5.759 1.00 94.62 112 GLU A C 1
ATOM 912 O O . GLU A 1 112 ? 2.620 6.005 6.948 1.00 94.62 112 GLU A O 1
ATOM 917 N N . ILE A 1 113 ? 2.102 6.311 4.789 1.00 94.00 113 ILE A N 1
ATOM 918 C CA . ILE A 1 113 ? 0.817 6.978 5.052 1.00 94.00 113 ILE A CA 1
ATOM 919 C C . ILE A 1 113 ? -0.148 6.039 5.792 1.00 94.00 113 ILE A C 1
ATOM 921 O O . ILE A 1 113 ? -0.679 6.423 6.838 1.00 94.00 113 ILE A O 1
ATOM 925 N N . HIS A 1 114 ? -0.317 4.798 5.316 1.00 94.69 114 HIS A N 1
ATOM 926 C CA . HIS A 1 114 ? -1.141 3.785 5.995 1.00 94.69 114 HIS A CA 1
ATOM 927 C C . HIS A 1 114 ? -0.669 3.573 7.438 1.00 94.69 114 HIS A C 1
ATOM 929 O O . HIS A 1 114 ? -1.435 3.707 8.395 1.00 94.69 114 HIS A O 1
ATOM 935 N N . LYS A 1 115 ? 0.634 3.327 7.609 1.00 93.94 115 LYS A N 1
ATOM 936 C CA . LYS A 1 115 ? 1.245 3.088 8.918 1.00 93.94 115 LYS A CA 1
ATOM 937 C C . LYS A 1 115 ? 1.053 4.260 9.879 1.00 93.94 115 LYS A C 1
ATOM 939 O O . LYS A 1 115 ? 0.787 4.034 11.064 1.00 93.94 115 LYS A O 1
ATOM 944 N N . ARG A 1 116 ? 1.191 5.504 9.409 1.00 92.50 116 ARG A N 1
ATOM 945 C CA . ARG A 1 116 ? 0.956 6.706 10.227 1.00 92.50 116 ARG A CA 1
ATOM 946 C C . ARG A 1 116 ? -0.480 6.771 10.708 1.00 92.50 116 ARG A C 1
ATOM 948 O O . ARG A 1 116 ? -0.689 7.021 11.895 1.00 92.50 116 ARG A O 1
ATOM 955 N N . PHE A 1 117 ? -1.441 6.485 9.832 1.00 91.44 117 PHE A N 1
ATOM 956 C CA . PHE A 1 117 ? -2.846 6.473 10.213 1.00 91.44 117 PHE A CA 1
ATOM 957 C C . PHE A 1 117 ? -3.139 5.388 11.256 1.00 91.44 117 PHE A C 1
ATOM 959 O O . PHE A 1 117 ? -3.715 5.685 12.301 1.00 91.44 117 PHE A O 1
ATOM 966 N N . TYR A 1 118 ? -2.655 4.160 11.056 1.00 92.19 118 TYR A N 1
ATOM 967 C CA . TYR A 1 118 ? -2.835 3.079 12.034 1.00 92.19 118 TYR A CA 1
ATOM 968 C C . TYR A 1 118 ? -2.168 3.404 13.375 1.00 92.19 118 TYR A C 1
ATOM 970 O O . TYR A 1 118 ? -2.749 3.202 14.437 1.00 92.19 118 TYR A O 1
ATOM 978 N N . THR A 1 119 ? -0.970 3.989 13.343 1.00 90.50 119 THR A N 1
ATOM 979 C CA . THR A 1 119 ? -0.254 4.406 14.556 1.00 90.50 119 THR A CA 1
ATOM 980 C C . THR A 1 119 ? -1.002 5.510 15.306 1.00 90.50 119 THR A C 1
ATOM 982 O O . THR A 1 119 ? -1.040 5.490 16.537 1.00 90.50 119 THR A O 1
ATOM 985 N N . PHE A 1 120 ? -1.593 6.469 14.588 1.00 89.00 120 PHE A N 1
ATOM 986 C CA . PHE A 1 120 ? -2.468 7.487 15.171 1.00 89.00 120 PHE A CA 1
ATOM 987 C C . PHE A 1 120 ? -3.673 6.831 15.855 1.00 89.00 120 PHE A C 1
ATOM 989 O O . PHE A 1 120 ? -3.904 7.058 17.041 1.00 89.00 120 PHE A O 1
ATOM 996 N N . LEU A 1 121 ? -4.368 5.933 15.157 1.00 87.44 121 LEU A N 1
ATOM 997 C CA . LEU A 1 121 ? -5.528 5.233 15.702 1.00 87.44 121 LEU A CA 1
ATOM 998 C C . LEU A 1 121 ? -5.182 4.382 16.933 1.00 87.44 121 LEU A C 1
ATOM 1000 O O . LEU A 1 121 ? -5.935 4.410 17.903 1.00 87.44 121 LEU A O 1
ATOM 1004 N N . CYS A 1 122 ? -4.037 3.690 16.953 1.00 86.12 122 CYS A N 1
ATOM 1005 C CA . CYS A 1 122 ? -3.573 2.941 18.128 1.00 86.12 122 CYS A CA 1
ATOM 1006 C C . CYS A 1 122 ? -3.348 3.835 19.356 1.00 86.12 122 CYS A C 1
ATOM 1008 O O . CYS A 1 122 ? -3.637 3.415 20.478 1.00 86.12 122 CYS A O 1
ATOM 1010 N N . LYS A 1 123 ? -2.832 5.057 19.164 1.00 83.81 123 LYS A N 1
ATOM 1011 C CA . LYS A 1 123 ? -2.606 6.014 20.260 1.00 83.81 123 LYS A CA 1
ATOM 1012 C C . LYS A 1 123 ? -3.923 6.533 20.832 1.00 83.81 123 LYS A C 1
ATOM 1014 O O . LYS A 1 123 ? -4.077 6.561 22.051 1.00 83.81 123 LYS A O 1
ATOM 1019 N N . GLU A 1 124 ? -4.870 6.879 19.964 1.00 78.81 124 GLU A N 1
ATOM 1020 C CA . GLU A 1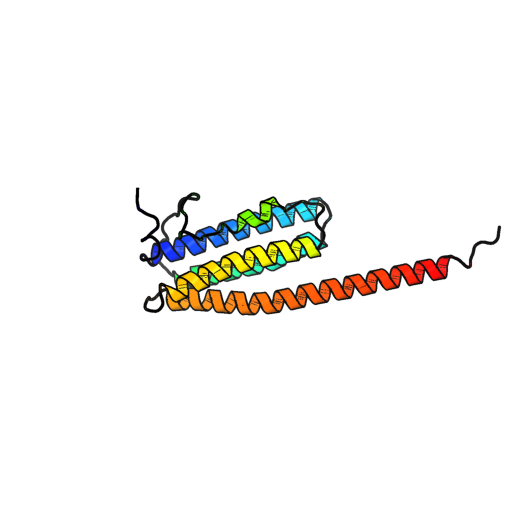 124 ? -6.154 7.465 20.365 1.00 78.81 124 GLU A CA 1
ATOM 1021 C C . GLU A 1 124 ? -7.165 6.423 20.884 1.00 78.81 124 GLU A C 1
ATOM 1023 O O . GLU A 1 124 ? -8.002 6.742 21.723 1.00 78.81 124 GLU A O 1
ATOM 1028 N N . ASN A 1 125 ? -7.082 5.158 20.446 1.00 70.12 125 ASN A N 1
ATOM 1029 C CA . ASN A 1 125 ? -8.077 4.112 20.741 1.00 70.12 125 ASN A CA 1
ATOM 1030 C C . ASN A 1 125 ? -7.543 2.930 21.579 1.00 70.12 125 ASN A C 1
ATOM 1032 O O . ASN A 1 125 ? -8.072 1.819 21.500 1.00 70.12 125 ASN A O 1
ATOM 1036 N N . SER A 1 126 ? -6.535 3.160 22.426 1.00 62.09 126 SER A N 1
ATOM 1037 C CA . SER A 1 126 ? -5.837 2.121 23.217 1.00 62.09 126 SER A CA 1
ATOM 1038 C C . SER A 1 126 ? -6.708 1.263 24.158 1.00 62.09 126 SER A C 1
ATOM 1040 O O . SER A 1 126 ? -6.242 0.242 24.656 1.00 62.09 126 SER A O 1
ATOM 1042 N N . VAL A 1 127 ? -7.970 1.639 24.399 1.00 57.47 127 VAL A N 1
ATOM 1043 C CA . VAL A 1 127 ? -8.893 0.956 25.333 1.00 57.47 127 VAL A CA 1
ATOM 1044 C C . VAL A 1 127 ? -10.059 0.262 24.608 1.00 57.47 127 VAL A C 1
ATOM 1046 O O . VAL A 1 127 ? -10.880 -0.403 25.237 1.00 57.47 127 VAL A O 1
ATOM 1049 N N . ASN A 1 128 ? -10.164 0.403 23.283 1.00 65.88 128 ASN A N 1
ATOM 1050 C CA . ASN A 1 128 ? -11.328 -0.057 22.530 1.00 65.88 128 ASN A CA 1
ATOM 1051 C C . ASN A 1 128 ? -11.106 -1.436 21.887 1.00 65.88 128 ASN A C 1
ATOM 1053 O O . ASN A 1 128 ? -9.987 -1.834 21.581 1.00 65.88 128 ASN A O 1
ATOM 1057 N N . THR A 1 129 ? -12.200 -2.145 21.618 1.00 65.12 129 THR A N 1
ATOM 1058 C CA . THR A 1 129 ? -12.242 -3.428 20.889 1.00 65.12 129 THR A CA 1
ATOM 1059 C C . THR A 1 129 ? -11.532 -3.400 19.530 1.00 65.12 129 THR A C 1
ATOM 1061 O O . THR A 1 129 ? -11.064 -4.435 19.067 1.00 65.12 129 THR A O 1
ATOM 1064 N N . LEU A 1 130 ? -11.378 -2.216 18.929 1.00 75.62 130 LEU A N 1
ATOM 1065 C CA . LEU A 1 130 ? -10.611 -1.997 17.701 1.00 75.62 130 LEU A CA 1
ATOM 1066 C C . LEU A 1 130 ? -9.104 -2.161 17.844 1.00 75.62 130 LEU A C 1
ATOM 1068 O O . LEU A 1 130 ? -8.421 -2.341 16.837 1.00 75.62 130 LEU A O 1
ATOM 1072 N N . PHE A 1 131 ? -8.581 -2.052 19.064 1.00 78.12 131 PHE A N 1
ATOM 1073 C CA . PHE A 1 131 ? -7.147 -2.026 19.302 1.00 78.12 131 PHE A CA 1
ATOM 1074 C C . PHE A 1 131 ? -6.462 -3.262 18.719 1.00 78.12 131 PHE A C 1
ATOM 1076 O O . PHE A 1 131 ? -5.399 -3.134 18.132 1.00 78.12 131 PHE A O 1
ATOM 1083 N N . SER A 1 132 ? -7.094 -4.438 18.784 1.00 85.25 132 SER A N 1
ATOM 1084 C CA . SER A 1 132 ? -6.527 -5.668 18.221 1.00 85.25 132 SER A CA 1
ATOM 1085 C C . SER A 1 132 ? -6.374 -5.619 16.697 1.00 85.25 132 SER A C 1
ATOM 1087 O O . SER A 1 132 ? -5.356 -6.074 16.185 1.00 85.25 132 SER A O 1
ATOM 1089 N N . VAL A 1 133 ? -7.346 -5.058 15.971 1.00 89.94 133 VAL A N 1
ATOM 1090 C CA . VAL A 1 133 ? -7.297 -4.939 14.503 1.00 89.94 133 VAL A CA 1
ATOM 1091 C C . VAL A 1 133 ? -6.253 -3.905 14.095 1.00 89.94 133 VAL A C 1
ATOM 1093 O O . VAL A 1 133 ? -5.419 -4.172 13.233 1.00 89.94 133 VAL A O 1
ATOM 1096 N N . VAL A 1 134 ? -6.260 -2.735 14.737 1.00 90.69 134 VAL A N 1
ATOM 1097 C CA . VAL A 1 134 ? -5.314 -1.660 14.410 1.00 90.69 134 VAL A CA 1
ATOM 1098 C C . VAL A 1 134 ? -3.882 -2.050 14.797 1.00 90.69 134 VAL A C 1
ATOM 1100 O O . VAL A 1 134 ? -2.959 -1.804 14.025 1.00 90.69 134 VAL A O 1
ATOM 1103 N N . ASP A 1 135 ? -3.680 -2.729 15.928 1.00 90.25 135 ASP A N 1
ATOM 1104 C CA . ASP A 1 135 ? -2.371 -3.257 16.332 1.00 90.25 135 ASP A CA 1
ATOM 1105 C C . ASP A 1 135 ? -1.856 -4.314 15.343 1.00 90.25 135 ASP A C 1
ATOM 1107 O O . ASP A 1 135 ? -0.700 -4.262 14.919 1.00 90.25 135 ASP A O 1
ATOM 1111 N N . GLN A 1 136 ? -2.726 -5.222 14.884 1.00 93.25 136 GLN A N 1
ATOM 1112 C CA . GLN A 1 136 ? -2.379 -6.170 13.821 1.00 93.25 136 GLN A CA 1
ATOM 1113 C C . GLN A 1 136 ? -1.960 -5.461 12.531 1.00 93.25 136 GLN A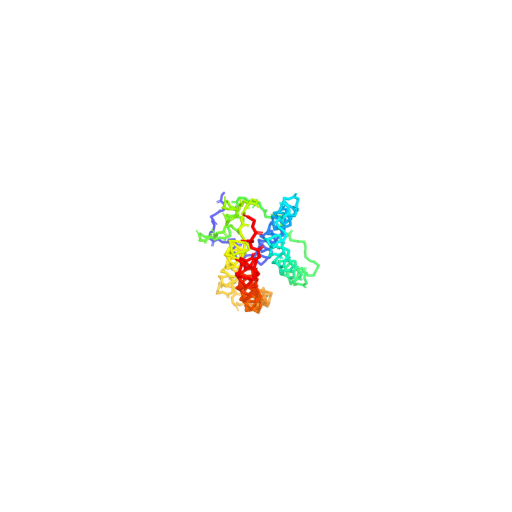 C 1
ATOM 1115 O O . GLN A 1 136 ? -0.964 -5.860 11.930 1.00 93.25 136 GLN A O 1
ATOM 1120 N N . LEU A 1 137 ? -2.661 -4.397 12.126 1.00 95.06 137 LEU A N 1
ATOM 1121 C CA . LEU A 1 137 ? -2.296 -3.599 10.953 1.00 95.06 137 LEU A CA 1
ATOM 1122 C C . LEU A 1 137 ? -0.931 -2.917 11.125 1.00 95.06 137 LEU A C 1
ATOM 1124 O O . LEU A 1 137 ? -0.095 -2.993 10.227 1.00 95.06 137 LEU A O 1
ATOM 1128 N N . VAL A 1 138 ? -0.657 -2.309 12.285 1.00 94.12 138 VAL A N 1
ATOM 1129 C CA . VAL A 1 138 ? 0.654 -1.699 12.579 1.00 94.12 138 VAL A CA 1
ATOM 1130 C C . VAL A 1 138 ? 1.774 -2.737 12.486 1.00 94.12 138 VAL A C 1
ATOM 1132 O O . VAL A 1 138 ? 2.793 -2.492 11.833 1.00 94.12 138 VAL A O 1
ATOM 1135 N N . ASN A 1 139 ? 1.589 -3.898 13.115 1.00 93.50 139 ASN A N 1
ATOM 1136 C CA . ASN A 1 139 ? 2.566 -4.985 13.091 1.00 93.50 139 ASN A CA 1
ATOM 1137 C C . ASN A 1 139 ? 2.776 -5.512 11.665 1.00 93.50 139 ASN A C 1
ATOM 1139 O O . ASN A 1 139 ? 3.916 -5.643 11.219 1.00 93.50 139 ASN A O 1
ATOM 1143 N N . TYR A 1 140 ? 1.692 -5.705 10.912 1.00 95.50 140 TYR A N 1
ATOM 1144 C CA . TYR A 1 140 ? 1.751 -6.154 9.526 1.00 95.50 140 TYR A CA 1
ATOM 1145 C C . TYR A 1 140 ? 2.495 -5.164 8.618 1.00 95.50 140 TYR A C 1
ATOM 1147 O O . TYR A 1 140 ? 3.362 -5.574 7.843 1.00 95.50 140 TYR A O 1
ATOM 1155 N N . CYS A 1 141 ? 2.235 -3.857 8.744 1.00 94.12 141 CYS A N 1
ATOM 1156 C CA . CYS A 1 141 ? 2.968 -2.834 7.995 1.00 94.12 141 CYS A CA 1
ATOM 1157 C C . CYS A 1 141 ? 4.460 -2.806 8.353 1.00 94.12 141 CYS A C 1
ATOM 1159 O O . CYS A 1 141 ? 5.290 -2.571 7.476 1.00 94.12 141 CYS A O 1
ATOM 1161 N N . ASN A 1 142 ? 4.829 -3.043 9.617 1.00 92.50 142 ASN A N 1
ATOM 1162 C CA . ASN A 1 142 ? 6.236 -3.117 10.022 1.00 92.50 142 ASN A CA 1
ATOM 1163 C C . ASN A 1 142 ? 6.947 -4.312 9.375 1.00 92.50 142 ASN A C 1
ATOM 1165 O O . ASN A 1 142 ? 8.016 -4.141 8.781 1.00 92.50 142 ASN A O 1
ATOM 1169 N N . ASP A 1 143 ? 6.332 -5.493 9.432 1.00 93.44 143 ASP A N 1
ATOM 1170 C CA . ASP A 1 143 ? 6.876 -6.712 8.831 1.00 93.44 143 ASP A CA 1
ATOM 1171 C C . ASP A 1 143 ? 7.014 -6.576 7.310 1.00 93.44 143 ASP A C 1
ATOM 1173 O O . ASP A 1 143 ? 8.054 -6.913 6.726 1.00 93.44 143 ASP A O 1
ATOM 1177 N N . CYS A 1 144 ? 5.987 -6.027 6.659 1.00 92.62 144 CYS A N 1
ATOM 1178 C CA . CYS A 1 144 ? 6.019 -5.767 5.227 1.00 92.62 144 CYS A CA 1
ATOM 1179 C C . CYS A 1 144 ? 7.049 -4.699 4.867 1.00 92.62 144 CYS A C 1
ATOM 1181 O O . CYS A 1 144 ? 7.787 -4.888 3.905 1.00 92.62 144 CYS A O 1
ATOM 1183 N N . GLY A 1 145 ? 7.187 -3.634 5.659 1.00 89.56 145 GLY A N 1
ATOM 1184 C CA . GLY A 1 145 ? 8.203 -2.603 5.451 1.00 89.56 145 GLY A CA 1
ATOM 1185 C C . GLY A 1 145 ? 9.622 -3.178 5.425 1.00 89.56 145 GLY A C 1
ATOM 1186 O O . GLY A 1 145 ? 10.398 -2.886 4.514 1.00 89.56 145 GLY A O 1
ATOM 1187 N N . GLU A 1 146 ? 9.955 -4.066 6.362 1.00 91.38 146 GLU A N 1
ATOM 1188 C CA . GLU A 1 146 ? 11.260 -4.738 6.378 1.00 91.38 146 GLU A CA 1
ATOM 1189 C C . GLU A 1 146 ? 11.440 -5.705 5.201 1.00 91.38 146 GLU A C 1
ATOM 1191 O O . GLU A 1 146 ? 12.520 -5.784 4.605 1.00 91.38 146 GLU A O 1
ATOM 1196 N N . LYS A 1 147 ? 10.381 -6.419 4.808 1.00 93.62 147 LYS A N 1
ATOM 1197 C CA . LYS A 1 147 ? 10.394 -7.266 3.609 1.00 93.62 147 LYS A CA 1
ATOM 1198 C C . LYS A 1 147 ? 10.606 -6.440 2.335 1.00 93.62 147 LYS A C 1
ATOM 1200 O O . LYS A 1 147 ? 11.425 -6.829 1.504 1.00 93.62 147 LYS A O 1
ATOM 1205 N N . ASN A 1 148 ? 9.921 -5.310 2.198 1.00 92.38 148 ASN A N 1
ATOM 1206 C CA . ASN A 1 148 ? 9.969 -4.434 1.029 1.00 92.38 148 ASN A CA 1
ATOM 1207 C C . ASN A 1 148 ? 11.362 -3.818 0.862 1.00 92.38 148 ASN A C 1
ATOM 1209 O O . ASN A 1 148 ? 11.940 -3.934 -0.215 1.00 92.38 148 ASN A O 1
ATOM 1213 N N . LYS A 1 149 ? 11.977 -3.310 1.941 1.00 92.56 149 LYS A N 1
ATOM 1214 C CA . LYS A 1 149 ? 13.375 -2.828 1.921 1.00 92.56 149 LYS A CA 1
ATOM 1215 C C . LYS A 1 149 ? 14.361 -3.901 1.447 1.00 92.56 149 LYS A C 1
ATOM 1217 O O . LYS A 1 149 ? 15.284 -3.625 0.685 1.00 92.56 149 LYS A O 1
ATOM 1222 N N . ARG A 1 150 ? 14.172 -5.158 1.870 1.00 92.88 150 ARG A N 1
ATOM 1223 C CA . ARG A 1 150 ? 15.013 -6.282 1.411 1.00 92.88 150 ARG A CA 1
ATOM 1224 C C . ARG A 1 150 ? 14.803 -6.599 -0.070 1.00 92.88 150 ARG A C 1
ATOM 1226 O O . ARG A 1 150 ? 15.740 -7.059 -0.719 1.00 92.88 150 ARG A O 1
ATOM 1233 N N . LEU A 1 151 ? 13.587 -6.433 -0.588 1.00 92.50 151 LEU A N 1
ATOM 1234 C CA . LEU A 1 151 ? 13.282 -6.638 -2.006 1.00 92.50 151 LEU A CA 1
ATOM 1235 C C . LEU A 1 151 ? 13.881 -5.522 -2.868 1.00 92.50 151 LEU A C 1
ATOM 1237 O O . LEU A 1 151 ? 14.510 -5.831 -3.878 1.00 92.50 151 LEU A O 1
ATOM 1241 N N . GLU A 1 152 ? 13.768 -4.272 -2.428 1.00 93.88 152 GLU A N 1
ATOM 1242 C CA . GLU A 1 152 ? 14.395 -3.106 -3.056 1.00 93.88 152 GLU A CA 1
ATOM 1243 C C . GLU A 1 152 ? 15.921 -3.257 -3.134 1.00 93.88 152 GLU A C 1
ATOM 1245 O O . GLU A 1 152 ? 16.485 -3.241 -4.226 1.00 93.88 152 GLU A O 1
ATOM 1250 N N . ALA A 1 153 ? 16.594 -3.553 -2.016 1.00 91.31 153 ALA A N 1
ATOM 1251 C CA . ALA A 1 153 ? 18.050 -3.736 -1.996 1.00 91.31 153 ALA A CA 1
ATOM 1252 C C . ALA A 1 153 ? 18.530 -4.869 -2.931 1.00 91.31 153 ALA A C 1
ATOM 1254 O O . ALA A 1 153 ? 19.602 -4.799 -3.545 1.00 91.31 153 ALA A O 1
ATOM 1255 N N . LYS A 1 154 ? 17.730 -5.936 -3.079 1.00 88.62 154 LYS A N 1
ATOM 1256 C CA . LYS A 1 154 ? 18.005 -7.010 -4.048 1.00 88.62 154 LYS A CA 1
ATOM 1257 C C . LYS A 1 154 ? 17.853 -6.528 -5.491 1.00 88.62 154 LYS A C 1
ATOM 1259 O O . LYS A 1 154 ? 18.651 -6.931 -6.337 1.00 88.62 154 LYS A O 1
ATOM 1264 N N . ALA A 1 155 ? 16.853 -5.697 -5.778 1.00 85.88 155 ALA A N 1
ATOM 1265 C CA . ALA A 1 155 ? 16.660 -5.106 -7.098 1.00 85.88 155 ALA A CA 1
ATOM 1266 C C . ALA A 1 155 ? 17.838 -4.193 -7.479 1.00 85.88 155 ALA A C 1
ATOM 1268 O O . ALA A 1 155 ? 18.382 -4.320 -8.577 1.00 85.88 155 ALA A O 1
ATOM 1269 N N . GLU A 1 156 ? 18.315 -3.370 -6.542 1.00 81.06 156 GLU A N 1
ATOM 1270 C CA . GLU A 1 156 ? 19.501 -2.523 -6.725 1.00 81.06 156 GLU A CA 1
ATOM 1271 C C . GLU A 1 156 ? 20.768 -3.346 -6.988 1.00 81.06 156 GLU A C 1
ATOM 1273 O O . GLU A 1 156 ? 21.502 -3.077 -7.937 1.00 81.06 156 GLU A O 1
ATOM 1278 N N . THR A 1 157 ? 20.988 -4.413 -6.214 1.00 79.56 157 THR A N 1
ATOM 1279 C CA . THR A 1 157 ? 22.144 -5.307 -6.403 1.00 79.56 157 THR A CA 1
ATOM 1280 C C . THR A 1 157 ? 22.137 -5.965 -7.788 1.00 79.56 157 THR A C 1
ATOM 1282 O O . THR A 1 157 ? 23.177 -6.078 -8.438 1.00 79.56 157 THR A O 1
ATOM 1285 N N . ASN A 1 158 ? 20.966 -6.402 -8.261 1.00 73.56 158 ASN A N 1
ATOM 1286 C CA . ASN A 1 158 ? 20.825 -7.003 -9.588 1.00 73.56 158 ASN A CA 1
ATOM 1287 C C . ASN A 1 158 ? 21.048 -5.981 -10.709 1.00 73.56 158 ASN A C 1
ATOM 1289 O O . ASN A 1 158 ? 21.611 -6.327 -11.747 1.00 73.56 158 ASN A O 1
ATOM 1293 N N . ARG A 1 159 ? 20.647 -4.721 -10.495 1.00 74.62 159 ARG A N 1
ATOM 1294 C CA . ARG A 1 159 ? 20.924 -3.623 -11.424 1.00 74.62 159 ARG A CA 1
ATOM 1295 C C . ARG A 1 159 ? 22.429 -3.383 -11.567 1.00 74.62 159 ARG A C 1
ATOM 1297 O O . ARG A 1 159 ? 22.898 -3.316 -12.701 1.00 74.62 159 ARG A O 1
ATOM 1304 N N . SER A 1 160 ? 23.177 -3.318 -10.463 1.00 70.06 160 SER A N 1
ATOM 1305 C CA . SER A 1 160 ? 24.635 -3.112 -10.498 1.00 70.06 160 SER A CA 1
ATOM 1306 C C . SER A 1 160 ? 25.357 -4.222 -11.265 1.00 70.06 160 SER A C 1
ATOM 1308 O O . SER A 1 160 ? 26.131 -3.924 -12.167 1.00 70.06 160 SER A O 1
ATOM 1310 N N . LYS A 1 161 ? 25.007 -5.492 -11.014 1.00 67.69 161 LYS A N 1
ATOM 1311 C CA . LYS A 1 161 ? 25.566 -6.638 -11.757 1.00 67.69 161 LYS A CA 1
ATOM 1312 C C . LYS A 1 161 ? 25.286 -6.565 -13.258 1.00 67.69 161 LYS A C 1
ATOM 1314 O O . LYS A 1 161 ? 26.185 -6.763 -14.060 1.00 67.69 161 LYS A O 1
ATOM 1319 N N . SER A 1 162 ? 24.054 -6.216 -13.644 1.00 66.19 162 SER A N 1
ATOM 1320 C CA . SER A 1 162 ? 23.704 -6.084 -15.065 1.00 66.19 162 SER A CA 1
ATOM 1321 C C . SER A 1 162 ? 24.458 -4.957 -15.778 1.00 66.19 162 SER A C 1
ATOM 1323 O O . SER A 1 162 ? 24.688 -5.052 -16.977 1.00 66.19 162 SER A O 1
ATOM 1325 N N . SER A 1 163 ? 24.846 -3.899 -15.056 1.00 60.72 163 SER A N 1
ATOM 1326 C CA . SER A 1 163 ? 25.653 -2.808 -15.610 1.00 60.72 163 SER A CA 1
ATOM 1327 C C . SER A 1 163 ? 27.107 -3.238 -15.802 1.00 60.72 163 SER A C 1
ATOM 1329 O O . SER A 1 163 ? 27.673 -2.993 -16.861 1.00 60.72 163 SER A O 1
ATOM 1331 N N . GLU A 1 164 ? 27.679 -3.930 -14.813 1.00 60.56 164 GLU A N 1
ATOM 1332 C CA . GLU A 1 164 ? 29.041 -4.474 -14.883 1.00 60.56 164 GLU A CA 1
ATOM 1333 C C . GLU A 1 164 ? 29.188 -5.495 -16.026 1.00 60.56 164 GLU A C 1
ATOM 1335 O O . GLU A 1 164 ? 30.174 -5.463 -16.759 1.00 60.56 164 GLU A O 1
ATOM 1340 N N . ASP A 1 165 ? 28.180 -6.346 -16.248 1.00 59.12 165 ASP A N 1
ATOM 1341 C CA . ASP A 1 165 ? 28.180 -7.323 -17.346 1.00 59.12 165 ASP A CA 1
ATOM 1342 C C . ASP A 1 165 ? 28.144 -6.656 -18.738 1.00 59.12 165 ASP A C 1
ATOM 1344 O O . ASP A 1 165 ? 28.785 -7.135 -19.676 1.00 59.12 165 ASP A O 1
ATOM 1348 N N . ILE A 1 166 ? 27.428 -5.533 -18.891 1.00 60.66 166 ILE A N 1
ATOM 1349 C CA . ILE A 1 166 ? 27.396 -4.763 -20.148 1.00 60.66 166 ILE A CA 1
ATOM 1350 C C . ILE A 1 166 ? 28.755 -4.104 -20.410 1.00 60.66 166 ILE A C 1
ATOM 1352 O O . ILE A 1 166 ? 29.247 -4.157 -21.541 1.00 60.66 166 ILE A O 1
ATOM 1356 N N . ASP A 1 167 ? 29.382 -3.537 -19.378 1.00 59.47 167 ASP A N 1
ATOM 1357 C CA . ASP A 1 167 ? 30.706 -2.919 -19.492 1.00 59.47 167 ASP A CA 1
ATOM 1358 C C . ASP A 1 167 ? 31.782 -3.958 -19.865 1.00 59.47 167 ASP A C 1
ATOM 1360 O O . ASP A 1 167 ? 32.644 -3.686 -20.704 1.00 59.47 167 ASP A O 1
ATOM 1364 N N . ILE A 1 168 ? 31.688 -5.185 -19.337 1.00 58.41 168 ILE A N 1
ATOM 1365 C CA . ILE A 1 168 ? 32.564 -6.309 -19.711 1.00 58.41 168 ILE A CA 1
ATOM 1366 C C . ILE A 1 168 ? 32.371 -6.700 -21.188 1.00 58.41 168 ILE A C 1
ATOM 1368 O O . ILE A 1 168 ? 33.352 -6.855 -21.919 1.00 58.41 168 ILE A O 1
ATOM 1372 N N . ILE A 1 169 ? 31.130 -6.824 -21.673 1.00 58.75 169 ILE A N 1
ATOM 1373 C CA . ILE A 1 169 ? 30.859 -7.177 -23.081 1.00 58.75 169 ILE A CA 1
ATOM 1374 C C . ILE A 1 169 ? 31.341 -6.071 -24.037 1.00 58.75 169 ILE A C 1
ATOM 1376 O O . ILE A 1 169 ? 31.904 -6.371 -25.095 1.00 58.75 169 ILE A O 1
ATOM 1380 N N . ALA A 1 170 ? 31.171 -4.798 -23.668 1.00 55.41 170 ALA A N 1
ATOM 1381 C CA . ALA A 1 170 ? 31.652 -3.665 -24.456 1.00 55.41 170 ALA A CA 1
ATOM 1382 C C . ALA A 1 170 ? 33.190 -3.628 -24.544 1.00 55.41 170 ALA A C 1
ATOM 1384 O O . ALA A 1 170 ? 33.736 -3.356 -25.615 1.00 55.41 170 ALA A O 1
ATOM 1385 N N . LEU A 1 171 ? 33.891 -3.976 -23.460 1.00 52.47 171 LEU A N 1
ATOM 1386 C CA . LEU A 1 171 ? 35.355 -4.081 -23.434 1.00 52.47 171 LEU A CA 1
ATOM 1387 C C . LEU A 1 171 ? 35.883 -5.224 -24.316 1.00 52.47 171 LEU A C 1
ATOM 1389 O O . LEU A 1 171 ? 36.885 -5.045 -25.006 1.00 52.47 171 LEU A O 1
ATOM 1393 N N . HIS A 1 172 ? 35.192 -6.365 -24.370 1.00 54.00 172 HIS A N 1
ATOM 1394 C CA . HIS A 1 172 ? 35.597 -7.503 -25.210 1.00 54.00 172 HIS A CA 1
ATOM 1395 C C . HIS A 1 172 ? 35.213 -7.374 -26.693 1.00 54.00 172 HIS A C 1
ATOM 1397 O O . HIS A 1 172 ? 35.690 -8.149 -27.519 1.00 54.00 172 HIS A O 1
ATOM 1403 N N . SER A 1 173 ? 34.389 -6.389 -27.057 1.00 53.38 173 SER A N 1
ATOM 1404 C CA . SER A 1 173 ? 33.961 -6.168 -28.447 1.00 53.38 173 SER A CA 1
ATOM 1405 C C . SER A 1 173 ? 34.899 -5.243 -29.239 1.00 53.38 173 SER A C 1
ATOM 1407 O O . SER A 1 173 ? 34.730 -5.097 -30.448 1.00 53.38 173 SER A O 1
ATOM 1409 N N . ASN A 1 174 ? 35.898 -4.631 -28.589 1.00 49.44 174 ASN A N 1
ATOM 1410 C CA . ASN A 1 174 ? 36.756 -3.602 -29.192 1.00 49.44 174 ASN A CA 1
ATOM 1411 C C . ASN A 1 174 ? 38.129 -4.108 -29.691 1.00 49.44 174 ASN A C 1
ATOM 1413 O O . ASN A 1 174 ? 38.929 -3.312 -30.173 1.00 49.44 174 ASN A O 1
ATOM 1417 N N . GLU A 1 175 ? 38.409 -5.417 -29.628 1.00 48.97 175 GLU A N 1
ATOM 1418 C CA . GLU A 1 175 ? 39.660 -6.014 -30.148 1.00 48.97 175 GLU A CA 1
ATOM 1419 C C . GLU A 1 175 ? 39.527 -6.634 -31.560 1.00 48.97 175 GLU A C 1
ATOM 1421 O O . GLU A 1 175 ? 40.467 -7.238 -32.070 1.00 48.97 175 GLU A O 1
ATOM 1426 N N . GLY A 1 176 ? 38.383 -6.469 -32.238 1.00 50.38 176 GLY A N 1
ATOM 1427 C CA . GLY A 1 176 ? 38.088 -7.127 -33.524 1.00 50.38 176 GLY A CA 1
ATOM 1428 C C . GLY A 1 176 ? 38.053 -6.239 -34.776 1.00 50.38 176 GLY A C 1
ATOM 1429 O O . GLY A 1 176 ? 37.544 -6.682 -35.803 1.00 50.38 176 GLY A O 1
ATOM 1430 N N . GLY A 1 177 ? 38.530 -4.994 -34.718 1.00 41.44 177 GLY A N 1
ATOM 1431 C CA . GLY A 1 177 ? 38.438 -4.034 -35.826 1.00 41.44 177 GLY A CA 1
ATOM 1432 C C . GLY A 1 177 ? 39.712 -3.920 -36.667 1.00 41.44 177 GLY A C 1
ATOM 1433 O O . GLY A 1 177 ? 40.427 -2.932 -36.545 1.00 41.44 177 GLY A O 1
ATOM 1434 N N . LEU A 1 178 ? 39.984 -4.902 -37.530 1.00 41.25 178 LEU A N 1
ATOM 1435 C CA . LEU A 1 178 ? 40.903 -4.763 -38.669 1.00 41.25 178 LEU A CA 1
ATOM 1436 C C . LEU A 1 178 ? 40.080 -4.771 -39.958 1.00 41.25 178 LEU A C 1
ATOM 1438 O O . LEU A 1 178 ? 39.657 -5.845 -40.375 1.00 41.25 178 LEU A O 1
ATOM 1442 N N . TRP A 1 179 ? 39.896 -3.596 -40.567 1.00 45.00 179 TRP A N 1
ATOM 1443 C CA . TRP A 1 179 ? 39.780 -3.393 -42.018 1.00 45.00 179 TRP A CA 1
ATOM 1444 C C . TRP A 1 179 ? 40.326 -2.012 -42.373 1.00 45.00 179 TRP A C 1
ATOM 1446 O O . TRP A 1 179 ? 39.885 -1.030 -41.734 1.00 45.00 179 TRP A O 1
#

Radius of gyration: 21.03 Å; chains: 1; bounding box: 63×31×67 Å

pLDDT: mean 83.5, std 15.27, range [40.09, 97.81]

Foldseek 3Di:
DDDLPCQLVDLLSLLLVLLVLLVVLLVVLQVLLVVLVVVVVPLLSVLSVLLSVLSVVLNVLSCVLQVPDDRDHDDPPRDNHDPQDRLCVLCVPPDSPDHSVSSLVSSLSSLVSSLVSLVVSCVVQVPDSCNVSSVVSNVSSVVVSVVSVVVVVVVVVVVVVVVVVVVVVVVVVPPPDDD

Sequence (179 aa):
MNHPKENHLDPLRVLAMIHAMIEESIYHTETFAYTLNVHHNDKAAKVFHLICEQFKAEQGIVLNGTLNVDLPTIPPWEEPYTEYIHPSSVLIHANYLMSESEAWKLMHEMVEIHKRFYTFLCKENSVNTLFSVVDQLVNYCNDCGEKNKRLEAKAETNRSKSSEDIDIIALHSNEGGLW